Protein AF-A0A532EGC8-F1 (afdb_monomer)

Solvent-accessible surface area (backbone atoms only — not comparable to full-atom values): 3760 Å² total; per-residue (Å²): 85,80,75,76,84,64,91,57,98,48,72,64,41,50,52,54,36,51,53,56,44,64,80,43,51,89,54,49,47,72,62,63,36,50,61,65,51,53,74,71,34,68,66,58,46,52,54,52,52,48,53,51,53,50,24,61,75,69,71,70,61,126

Secondary structure (DSSP, 8-state):
-------S-SHHHHHHHHHHHHHTGGG--HHHHHHHHHTT-HHHHHHHHHHHHHHHHHT---

Sequence (62 aa):
ATGVFFFTQSVESVVEAMESFERRRTEFDPHAIRDHVAAFDRRLFKERMKAFAMGALTGTAS

Radius of gyration: 18.4 Å; Cα contacts (8 Å, |Δi|>4): 29; chains: 1; bounding box: 38×22×46 Å

pLDDT: mean 94.11, std 7.42, range [59.28, 98.12]

Foldseek 3Di:
DLAFDFDDPDPVSVVVRVVVCVVCVVVDDPVVNCVVCVCVDPVNVVVVVVVVVVCVVVVNDD

Structure (mmCIF, N/CA/C/O backbone):
data_AF-A0A532EGC8-F1
#
_entry.id   AF-A0A532EGC8-F1
#
loop_
_atom_site.group_PDB
_atom_site.id
_atom_site.type_symbol
_atom_site.label_atom_id
_atom_site.label_alt_id
_atom_site.label_comp_id
_atom_site.label_asym_id
_atom_site.label_entity_id
_atom_site.label_seq_id
_atom_site.pdbx_PDB_ins_code
_atom_site.Cartn_x
_atom_site.Cartn_y
_atom_site.Cartn_z
_atom_site.occupancy
_atom_site.B_iso_or_equiv
_atom_site.auth_seq_id
_atom_site.auth_comp_id
_atom_site.auth_asym_id
_atom_site.auth_atom_id
_atom_site.pdbx_PDB_model_num
ATOM 1 N N . ALA A 1 1 ? -13.503 0.371 -0.442 1.00 88.06 1 ALA A N 1
ATOM 2 C CA . ALA A 1 1 ? -12.190 0.953 -0.078 1.00 88.06 1 ALA A CA 1
ATOM 3 C C . ALA A 1 1 ? -11.076 -0.062 -0.338 1.00 88.06 1 ALA A C 1
ATOM 5 O O . ALA A 1 1 ? -11.349 -1.253 -0.266 1.00 88.06 1 ALA A O 1
ATOM 6 N N . THR A 1 2 ? -9.850 0.377 -0.653 1.00 94.06 2 THR A N 1
ATOM 7 C CA . THR A 1 2 ? -8.696 -0.525 -0.889 1.00 94.06 2 THR A CA 1
ATOM 8 C C . THR A 1 2 ? -7.695 -0.569 0.269 1.00 94.06 2 THR A C 1
ATOM 10 O O . THR A 1 2 ? -6.782 -1.387 0.260 1.00 94.06 2 THR A O 1
ATOM 13 N N . GLY A 1 3 ? -7.883 0.274 1.287 1.00 94.06 3 GLY A N 1
ATOM 14 C CA . GLY A 1 3 ? -7.062 0.335 2.495 1.00 94.06 3 GLY A CA 1
ATOM 15 C C . GLY A 1 3 ? -7.568 1.403 3.468 1.00 94.06 3 GLY A C 1
ATOM 16 O O . GLY A 1 3 ? -8.472 2.175 3.136 1.00 94.06 3 GLY A O 1
ATOM 17 N N . VAL A 1 4 ? -6.974 1.447 4.662 1.00 95.81 4 VAL A N 1
ATOM 18 C CA . VAL A 1 4 ? -7.116 2.545 5.631 1.00 95.81 4 VAL A CA 1
ATOM 19 C C . VAL A 1 4 ? -5.733 3.144 5.846 1.00 95.81 4 VAL A C 1
ATOM 21 O O . VAL A 1 4 ? -4.796 2.425 6.183 1.00 95.81 4 VAL A O 1
ATOM 24 N N . PHE A 1 5 ? -5.599 4.448 5.622 1.00 94.94 5 PHE A N 1
ATOM 25 C CA . PHE A 1 5 ? -4.357 5.163 5.895 1.00 94.94 5 PHE A CA 1
ATOM 26 C C . PHE A 1 5 ? -4.298 5.582 7.364 1.00 94.94 5 PHE A C 1
ATOM 28 O O . PHE A 1 5 ? -5.306 6.003 7.930 1.00 94.94 5 PHE A O 1
ATOM 35 N N . PHE A 1 6 ? -3.103 5.522 7.943 1.00 95.19 6 PHE A N 1
ATOM 36 C CA . PHE A 1 6 ? -2.758 6.161 9.207 1.00 95.19 6 PHE A CA 1
ATOM 37 C C . PHE A 1 6 ? -1.480 6.966 8.979 1.00 95.19 6 PHE A C 1
ATOM 39 O O . PHE A 1 6 ? -0.523 6.470 8.385 1.00 95.19 6 PHE A O 1
ATOM 46 N N . PHE A 1 7 ? -1.493 8.237 9.367 1.00 91.56 7 PHE A N 1
ATOM 47 C CA . PHE A 1 7 ? -0.438 9.184 8.985 1.00 91.56 7 PHE A CA 1
ATOM 48 C C . PHE A 1 7 ? 0.596 9.394 10.090 1.00 91.56 7 PHE A C 1
ATOM 50 O O . PHE A 1 7 ? 1.748 9.720 9.809 1.00 91.56 7 PHE A O 1
ATOM 57 N N . THR A 1 8 ? 0.200 9.168 11.340 1.00 97.06 8 THR A N 1
ATOM 58 C CA . THR A 1 8 ? 1.076 9.273 12.504 1.00 97.06 8 THR A CA 1
ATOM 59 C C . THR A 1 8 ? 1.630 7.896 12.851 1.00 97.06 8 THR A C 1
ATOM 61 O O . THR A 1 8 ? 0.888 6.921 12.952 1.00 97.06 8 THR A O 1
ATOM 64 N N . GLN A 1 9 ? 2.945 7.808 13.052 1.00 96.38 9 GLN A N 1
ATOM 65 C CA . GLN A 1 9 ? 3.616 6.574 13.468 1.00 96.38 9 GLN A CA 1
ATOM 66 C C . GLN A 1 9 ? 3.534 6.406 14.992 1.00 96.38 9 GLN A C 1
ATOM 68 O O . GLN A 1 9 ? 4.534 6.539 15.694 1.00 96.38 9 GLN A O 1
ATOM 73 N N . SER A 1 10 ? 2.333 6.145 15.509 1.00 97.38 10 SER A N 1
ATOM 74 C CA . SER A 1 10 ? 2.106 5.833 16.924 1.00 97.38 10 SER A CA 1
ATOM 75 C C . SER A 1 10 ? 1.220 4.602 17.090 1.00 97.38 10 SER A C 1
ATOM 77 O O . SER A 1 10 ? 0.550 4.168 16.150 1.00 97.38 10 SER A O 1
ATOM 79 N N . VAL A 1 11 ? 1.221 4.034 18.297 1.00 98.06 11 VAL A N 1
ATOM 80 C CA . VAL A 1 11 ? 0.3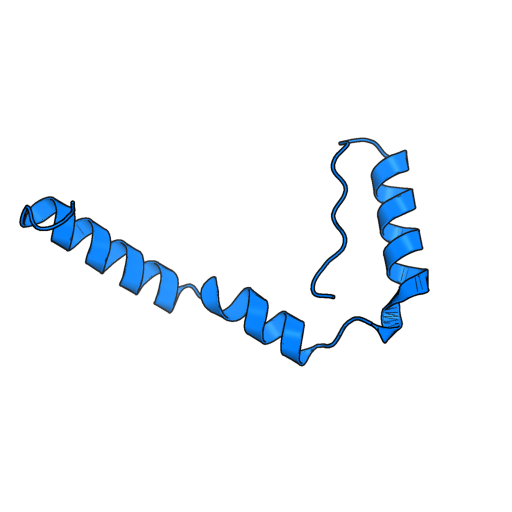76 2.882 18.640 1.00 98.06 11 VAL A CA 1
ATOM 81 C C . VAL A 1 11 ? -1.100 3.254 18.506 1.00 98.06 11 VAL A C 1
ATOM 83 O O . VAL A 1 11 ? -1.872 2.512 17.908 1.00 98.06 11 VAL A O 1
ATOM 86 N N . GLU A 1 12 ? -1.474 4.431 18.997 1.00 98.06 12 GLU A N 1
ATOM 87 C CA . GLU A 1 12 ? -2.844 4.943 19.006 1.00 98.06 12 GLU A CA 1
ATOM 88 C C . GLU A 1 12 ? -3.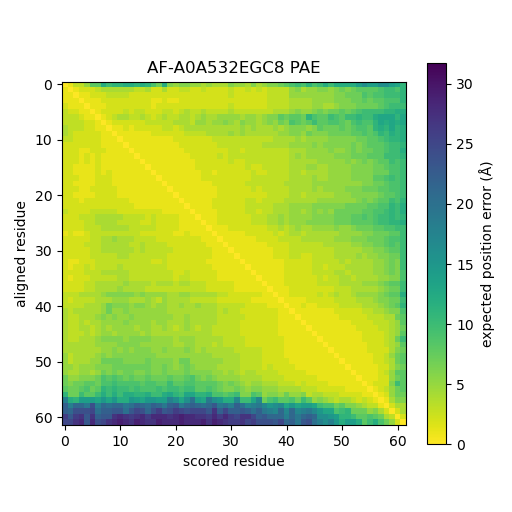388 5.078 17.583 1.00 98.06 12 GLU A C 1
ATOM 90 O O . GLU A 1 12 ? -4.477 4.595 17.290 1.00 98.06 12 GLU A O 1
ATOM 95 N N . SER A 1 13 ? -2.603 5.643 16.662 1.00 97.81 13 SER A N 1
ATOM 96 C CA . SER A 1 13 ? -3.028 5.790 15.266 1.00 97.81 13 SER A CA 1
ATOM 97 C C . SER A 1 13 ? -3.195 4.457 14.537 1.00 97.81 13 SER A C 1
ATOM 99 O O . SER A 1 13 ? -4.045 4.347 13.652 1.00 97.81 13 SER A O 1
ATOM 101 N N . VAL A 1 14 ? -2.430 3.426 14.907 1.00 97.31 14 VAL A N 1
ATOM 102 C CA . VAL A 1 14 ? -2.643 2.069 14.382 1.00 97.31 14 VAL A CA 1
ATOM 103 C C . VAL A 1 14 ? -3.934 1.473 14.945 1.00 97.31 14 VAL A C 1
ATOM 105 O O . VAL A 1 14 ? -4.721 0.924 14.174 1.00 97.31 14 VAL A O 1
ATOM 108 N N . VAL A 1 15 ? -4.190 1.624 16.250 1.00 98.12 15 VAL A N 1
ATOM 109 C CA . VAL A 1 15 ? -5.440 1.170 16.888 1.00 98.12 15 VAL A CA 1
ATOM 110 C C . VAL A 1 15 ? -6.655 1.825 16.224 1.00 98.12 15 VAL A C 1
ATOM 112 O O . VAL A 1 15 ? -7.559 1.123 15.774 1.00 98.12 15 VAL A O 1
ATOM 115 N N . GLU A 1 16 ? -6.647 3.147 16.053 1.00 97.88 16 GLU A N 1
ATOM 116 C CA . GLU A 1 16 ? -7.731 3.885 15.390 1.00 97.88 16 GLU A CA 1
ATOM 117 C C . GLU A 1 16 ? -7.971 3.410 13.948 1.00 97.88 16 GLU A C 1
ATOM 119 O O . GLU A 1 16 ? -9.119 3.266 13.508 1.00 97.88 16 GLU A O 1
ATOM 124 N N . ALA A 1 17 ? -6.899 3.135 13.199 1.00 97.69 17 ALA A N 1
ATOM 125 C CA . ALA A 1 17 ? -7.000 2.616 11.840 1.00 97.69 17 ALA A CA 1
ATOM 126 C C . ALA A 1 17 ? -7.604 1.206 11.800 1.00 97.69 17 ALA A C 1
ATOM 128 O O . ALA A 1 17 ? -8.435 0.930 10.929 1.00 97.69 17 ALA A O 1
ATOM 129 N N . MET A 1 18 ? -7.238 0.340 12.751 1.00 97.75 18 MET A N 1
ATOM 130 C CA . MET A 1 18 ? -7.807 -1.002 12.889 1.00 97.75 18 MET A CA 1
ATOM 131 C C . MET A 1 18 ? -9.301 -0.942 13.205 1.00 97.75 18 MET A C 1
ATOM 133 O O . MET A 1 18 ? -10.101 -1.547 12.493 1.00 97.75 18 MET A O 1
ATOM 137 N N . GLU A 1 19 ? -9.710 -0.147 14.191 1.00 98.06 19 GLU A N 1
ATOM 138 C CA . GLU A 1 19 ? -11.129 0.002 14.522 1.00 98.06 19 GLU A CA 1
ATOM 139 C C . GLU A 1 19 ? -11.936 0.594 13.352 1.00 98.06 19 GLU A C 1
ATOM 141 O O . GLU A 1 19 ? -13.067 0.188 13.071 1.00 98.06 19 GLU A O 1
ATOM 146 N N . SER A 1 20 ? -11.355 1.561 12.637 1.00 97.06 20 SER A N 1
ATOM 147 C CA . SER A 1 20 ? -11.951 2.158 11.440 1.00 97.06 20 SER A CA 1
ATOM 148 C C . SER A 1 20 ? -12.118 1.147 10.303 1.00 97.06 20 SER A C 1
ATOM 150 O O . SER A 1 20 ? -13.109 1.213 9.568 1.00 97.06 20 SER A O 1
ATOM 152 N N . PHE A 1 21 ? -11.171 0.218 10.153 1.00 97.00 21 PHE A N 1
ATOM 153 C CA . PHE A 1 21 ? -11.282 -0.907 9.230 1.00 97.00 21 PHE A CA 1
ATOM 154 C C . PHE A 1 21 ? -12.413 -1.8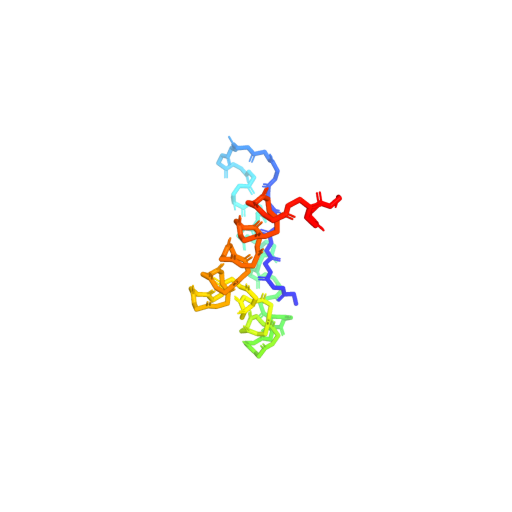52 9.650 1.00 97.00 21 PHE A C 1
ATOM 156 O O . PHE A 1 21 ? -13.286 -2.145 8.835 1.00 97.00 21 PHE A O 1
ATOM 163 N N . GLU A 1 22 ? -12.452 -2.276 10.914 1.00 97.50 22 GLU A N 1
ATOM 164 C CA . GLU A 1 22 ? -13.447 -3.232 11.413 1.00 97.50 22 GLU A CA 1
ATOM 165 C C . GLU A 1 22 ? -14.883 -2.720 11.258 1.00 97.50 22 GLU A C 1
ATOM 167 O O . GLU A 1 22 ? -15.745 -3.447 10.754 1.00 97.50 22 GLU A O 1
ATOM 172 N N . ARG A 1 23 ? -15.130 -1.445 11.597 1.00 97.62 23 ARG A N 1
ATOM 173 C CA . ARG A 1 23 ? -16.444 -0.796 11.427 1.00 97.62 23 ARG A CA 1
ATOM 174 C C . ARG A 1 23 ? -16.919 -0.767 9.974 1.00 97.62 23 ARG A C 1
ATOM 176 O O . ARG A 1 23 ? -18.120 -0.784 9.727 1.00 97.62 23 ARG A O 1
ATOM 183 N N . ARG A 1 24 ? -15.988 -0.725 9.021 1.00 96.50 24 ARG A N 1
ATOM 184 C CA . ARG A 1 24 ? -16.253 -0.569 7.583 1.00 96.50 24 ARG A CA 1
ATOM 185 C C . ARG A 1 24 ? -15.906 -1.813 6.778 1.00 96.50 24 ARG A C 1
ATOM 187 O O . ARG A 1 24 ? -15.800 -1.743 5.557 1.00 96.50 24 ARG A O 1
ATOM 194 N N . ARG A 1 25 ? -15.724 -2.969 7.425 1.00 94.69 25 ARG A N 1
ATOM 195 C CA . ARG A 1 25 ? -15.207 -4.189 6.777 1.00 94.69 25 ARG A CA 1
ATOM 196 C C . ARG A 1 25 ? -15.987 -4.588 5.518 1.00 94.69 25 ARG A C 1
ATOM 198 O O . ARG A 1 25 ? -15.414 -5.120 4.578 1.00 94.69 25 ARG A O 1
ATOM 205 N N . THR A 1 26 ? -17.294 -4.322 5.494 1.00 96.50 26 THR A N 1
ATOM 206 C CA . THR A 1 26 ? -18.196 -4.652 4.380 1.00 96.50 26 THR A CA 1
ATOM 207 C C . THR A 1 26 ? -18.025 -3.738 3.167 1.00 96.50 26 THR A C 1
ATOM 209 O O . THR A 1 26 ? -18.535 -4.049 2.099 1.00 96.50 26 THR A O 1
ATOM 212 N N . GLU A 1 27 ? -17.308 -2.622 3.307 1.00 96.38 27 GLU A N 1
ATOM 213 C CA . GLU A 1 27 ? -16.997 -1.680 2.225 1.00 96.38 27 GLU A CA 1
ATOM 214 C C . GLU A 1 27 ? -15.750 -2.091 1.418 1.00 96.38 27 GLU A C 1
ATOM 216 O O . GLU A 1 27 ? -15.393 -1.437 0.431 1.00 96.38 27 GLU A O 1
ATOM 221 N N . PHE A 1 28 ? -15.038 -3.135 1.846 1.00 96.25 28 PHE A N 1
ATOM 222 C CA . PHE A 1 28 ? -13.859 -3.657 1.161 1.00 96.25 28 PHE A CA 1
ATOM 223 C C . PHE A 1 28 ? -14.280 -4.725 0.154 1.00 96.25 28 PHE A C 1
ATOM 225 O O . PHE A 1 28 ? -14.636 -5.839 0.528 1.00 96.25 28 PHE A O 1
ATOM 232 N N . ASP A 1 29 ? -14.215 -4.380 -1.133 1.00 96.06 29 ASP A N 1
ATOM 233 C CA . ASP A 1 29 ? -14.439 -5.324 -2.225 1.00 96.06 29 ASP A CA 1
ATOM 234 C C . ASP A 1 29 ? -13.115 -6.010 -2.617 1.00 96.06 29 ASP A C 1
ATOM 236 O O . ASP A 1 29 ? -12.174 -5.330 -3.049 1.00 96.06 29 ASP A O 1
ATOM 240 N N . PRO A 1 30 ? -13.024 -7.350 -2.512 1.00 95.06 30 PRO A N 1
ATOM 241 C CA . PRO A 1 30 ? -11.846 -8.099 -2.929 1.00 95.06 30 PRO A CA 1
ATOM 242 C C . PRO A 1 30 ? -11.437 -7.878 -4.389 1.00 95.06 30 PRO A C 1
ATOM 244 O O . PRO A 1 30 ? -10.244 -7.962 -4.681 1.00 95.06 30 PRO A O 1
ATOM 247 N N . HIS A 1 31 ? -12.375 -7.623 -5.307 1.00 96.25 31 HIS A N 1
ATOM 248 C CA . HIS A 1 31 ? -12.041 -7.402 -6.719 1.00 96.25 31 HIS A CA 1
ATOM 249 C C . HIS A 1 31 ? -11.393 -6.034 -6.913 1.00 96.25 31 HIS A C 1
ATOM 251 O O . HIS A 1 31 ? -10.277 -5.967 -7.421 1.00 96.25 31 HIS A O 1
ATOM 257 N N . ALA A 1 32 ? -12.000 -4.972 -6.376 1.00 95.56 32 ALA A N 1
ATOM 258 C CA . ALA A 1 32 ? -11.407 -3.636 -6.393 1.00 95.56 32 ALA A CA 1
ATOM 259 C C . ALA A 1 32 ? -9.997 -3.590 -5.768 1.00 95.56 32 ALA A C 1
ATOM 261 O O . ALA A 1 32 ? -9.119 -2.885 -6.267 1.00 95.56 32 ALA A O 1
ATOM 262 N N . ILE A 1 33 ? -9.749 -4.354 -4.695 1.00 96.56 33 ILE A N 1
ATOM 263 C CA . ILE A 1 33 ? -8.410 -4.464 -4.089 1.00 96.56 33 ILE A CA 1
ATOM 264 C C . ILE A 1 33 ? -7.421 -5.118 -5.061 1.00 96.56 33 ILE A C 1
ATOM 266 O O . ILE A 1 33 ? -6.315 -4.604 -5.231 1.00 96.56 33 ILE A O 1
ATOM 270 N N . ARG A 1 34 ? -7.803 -6.227 -5.712 1.00 96.06 34 ARG A N 1
ATOM 271 C CA . ARG A 1 34 ? -6.951 -6.912 -6.703 1.00 96.06 34 ARG A CA 1
ATOM 272 C C . ARG A 1 34 ? -6.628 -6.007 -7.887 1.00 96.06 34 ARG A C 1
ATOM 274 O O . ARG A 1 34 ? -5.464 -5.923 -8.271 1.00 96.06 34 ARG A O 1
ATOM 281 N N . ASP A 1 35 ? -7.623 -5.306 -8.417 1.00 95.56 35 ASP A N 1
ATOM 282 C CA . ASP A 1 35 ? -7.449 -4.401 -9.555 1.00 95.56 35 ASP A CA 1
ATOM 283 C C . ASP A 1 35 ? -6.519 -3.235 -9.204 1.00 95.56 35 ASP A C 1
ATOM 285 O O . ASP A 1 35 ? -5.635 -2.878 -9.984 1.00 95.56 35 ASP A O 1
ATOM 289 N N . HIS A 1 36 ? -6.647 -2.688 -7.991 1.00 95.12 36 HIS A N 1
ATOM 290 C CA . HIS A 1 36 ? -5.776 -1.621 -7.503 1.00 95.12 36 HIS A CA 1
ATOM 291 C C . HIS A 1 36 ? -4.305 -2.052 -7.427 1.00 95.12 36 HIS A C 1
ATOM 293 O O . HIS A 1 36 ? -3.416 -1.309 -7.847 1.00 95.12 36 HIS A O 1
ATOM 299 N N . VAL A 1 37 ? -4.031 -3.261 -6.924 1.00 95.38 37 VAL A N 1
ATOM 300 C CA . VAL A 1 37 ? -2.651 -3.752 -6.788 1.00 95.38 37 VAL A CA 1
ATOM 301 C C . VAL A 1 37 ? -2.075 -4.323 -8.086 1.00 95.38 37 VAL A C 1
ATOM 303 O O . VAL A 1 37 ? -0.858 -4.467 -8.190 1.00 95.38 37 VAL A O 1
ATOM 306 N N . ALA A 1 38 ? -2.898 -4.602 -9.104 1.00 95.38 38 ALA A N 1
ATOM 307 C CA . ALA A 1 38 ? -2.451 -5.191 -10.370 1.00 95.38 38 ALA A CA 1
ATOM 308 C C . ALA A 1 38 ? -1.388 -4.337 -11.088 1.00 95.38 38 ALA A C 1
ATOM 310 O O . ALA A 1 38 ? -0.485 -4.867 -11.736 1.00 95.38 38 ALA A O 1
ATOM 311 N N . ALA A 1 39 ? -1.439 -3.011 -10.927 1.00 91.19 39 ALA A N 1
ATOM 312 C CA . ALA A 1 39 ? -0.447 -2.096 -11.490 1.00 91.19 39 ALA A CA 1
ATOM 313 C C . ALA A 1 39 ? 0.966 -2.251 -10.884 1.00 91.19 39 ALA A C 1
ATOM 315 O O . ALA A 1 39 ? 1.945 -1.827 -11.503 1.00 91.19 39 ALA A O 1
ATOM 316 N N . PHE A 1 40 ? 1.070 -2.852 -9.695 1.00 94.44 40 PHE A N 1
ATOM 317 C CA . PHE A 1 40 ? 2.326 -3.136 -8.995 1.00 94.44 40 PHE A CA 1
ATOM 318 C C . PHE A 1 40 ? 2.893 -4.521 -9.341 1.00 94.44 40 PHE A C 1
ATOM 320 O O . PHE A 1 40 ? 3.887 -4.948 -8.752 1.00 94.44 40 PHE A O 1
ATOM 327 N N . ASP A 1 41 ? 2.285 -5.232 -10.297 1.00 96.69 41 ASP A N 1
ATOM 328 C CA . ASP A 1 41 ? 2.788 -6.515 -10.772 1.00 96.69 41 ASP A CA 1
ATOM 329 C C . ASP A 1 41 ? 4.246 -6.419 -11.258 1.00 96.69 41 ASP A C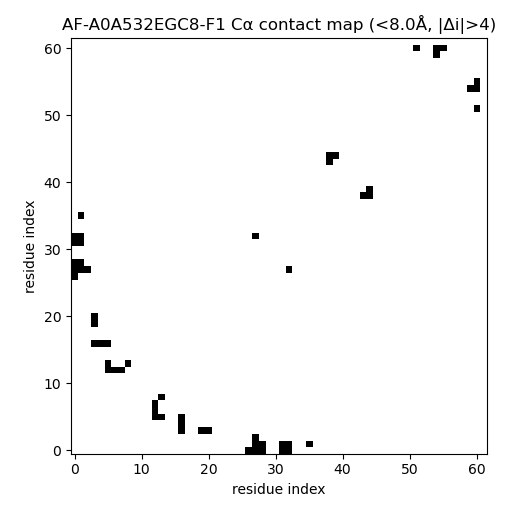 1
ATOM 331 O O . ASP A 1 41 ? 4.668 -5.476 -11.936 1.00 96.69 41 ASP A O 1
ATOM 335 N N . ARG A 1 42 ? 5.033 -7.450 -10.936 1.00 96.94 42 ARG A N 1
ATOM 336 C CA . ARG A 1 42 ? 6.469 -7.493 -11.226 1.00 96.94 42 ARG A CA 1
ATOM 337 C C . ARG A 1 42 ? 6.768 -7.446 -12.724 1.00 96.94 42 ARG A C 1
ATOM 339 O O . ARG A 1 42 ? 7.782 -6.864 -13.112 1.00 96.94 42 ARG A O 1
ATOM 346 N N . ARG A 1 43 ? 5.960 -8.102 -13.565 1.00 97.38 43 ARG A N 1
ATOM 347 C CA . ARG A 1 43 ? 6.163 -8.095 -15.021 1.00 97.38 43 ARG A CA 1
ATOM 348 C C . ARG A 1 43 ? 5.922 -6.686 -15.551 1.00 97.38 43 ARG A C 1
ATOM 350 O O . ARG A 1 43 ? 6.794 -6.160 -16.237 1.00 97.38 43 ARG A O 1
ATOM 357 N N . LEU A 1 44 ? 4.822 -6.057 -15.144 1.00 96.06 44 LEU A N 1
ATOM 358 C CA . LEU A 1 44 ? 4.492 -4.686 -15.531 1.00 96.06 44 LEU A CA 1
ATOM 359 C C . LEU A 1 44 ? 5.549 -3.674 -15.061 1.00 96.06 44 LEU A C 1
ATOM 361 O O . LEU A 1 44 ? 5.952 -2.799 -15.828 1.00 96.06 44 LEU A O 1
ATOM 365 N N . PHE A 1 45 ? 6.061 -3.824 -13.836 1.00 96.00 45 PHE A N 1
ATOM 366 C CA . PHE A 1 45 ? 7.178 -3.018 -13.340 1.00 96.00 45 PHE A CA 1
ATOM 367 C C . PHE A 1 45 ? 8.417 -3.154 -14.236 1.00 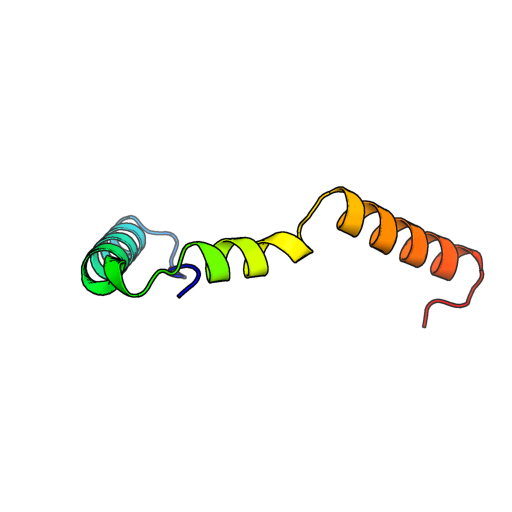96.00 45 PHE A C 1
ATOM 369 O O . PHE A 1 45 ? 8.976 -2.151 -14.674 1.00 96.00 45 PHE A O 1
ATOM 376 N N . LYS A 1 46 ? 8.832 -4.387 -14.557 1.00 97.25 46 LYS A N 1
ATOM 377 C CA . LYS A 1 46 ? 10.001 -4.636 -15.416 1.00 97.25 46 LYS A CA 1
ATOM 378 C C . LYS A 1 46 ? 9.818 -4.082 -16.829 1.00 97.25 46 LYS A C 1
ATOM 380 O O . LYS A 1 46 ? 10.763 -3.519 -17.374 1.00 97.25 46 LYS A O 1
ATOM 385 N N . GLU A 1 47 ? 8.629 -4.224 -17.410 1.00 97.12 47 GLU A N 1
ATOM 386 C CA . GLU A 1 47 ? 8.292 -3.670 -18.727 1.00 97.12 47 GLU A CA 1
ATOM 387 C C . GLU A 1 47 ? 8.425 -2.139 -18.733 1.00 97.12 47 GLU A C 1
ATOM 389 O O . GLU A 1 47 ? 9.134 -1.587 -19.577 1.00 97.12 47 GLU A O 1
ATOM 394 N N . ARG A 1 48 ? 7.834 -1.459 -17.741 1.00 95.88 48 ARG A N 1
ATOM 395 C CA . ARG A 1 48 ? 7.913 0.005 -17.586 1.00 95.88 48 ARG A CA 1
ATOM 396 C C . ARG A 1 48 ? 9.341 0.489 -17.339 1.00 95.88 48 ARG A C 1
ATOM 398 O O . ARG A 1 48 ? 9.786 1.424 -17.996 1.00 95.88 48 ARG A O 1
ATOM 405 N N . MET A 1 49 ? 10.082 -0.175 -16.450 1.00 96.12 49 MET A N 1
ATOM 406 C CA . MET A 1 49 ? 11.480 0.165 -16.161 1.00 96.12 49 MET A CA 1
ATOM 407 C C . MET A 1 49 ? 12.388 -0.030 -17.373 1.00 96.12 49 MET A C 1
ATOM 409 O O . MET A 1 49 ? 13.271 0.789 -17.615 1.00 96.12 49 MET A O 1
ATOM 413 N N . LYS A 1 50 ? 12.166 -1.087 -18.163 1.00 96.56 50 LYS A N 1
ATOM 414 C CA . LYS A 1 50 ? 12.901 -1.304 -19.411 1.00 96.56 50 LYS A CA 1
ATOM 415 C C . LYS A 1 50 ? 12.608 -0.194 -20.416 1.00 96.56 50 LYS A C 1
ATOM 417 O O . LYS A 1 50 ? 13.547 0.337 -20.999 1.00 96.56 50 LYS A O 1
ATOM 422 N N . ALA A 1 51 ? 11.337 0.154 -20.614 1.00 96.06 51 ALA A N 1
ATOM 423 C CA . ALA A 1 51 ? 10.952 1.240 -21.5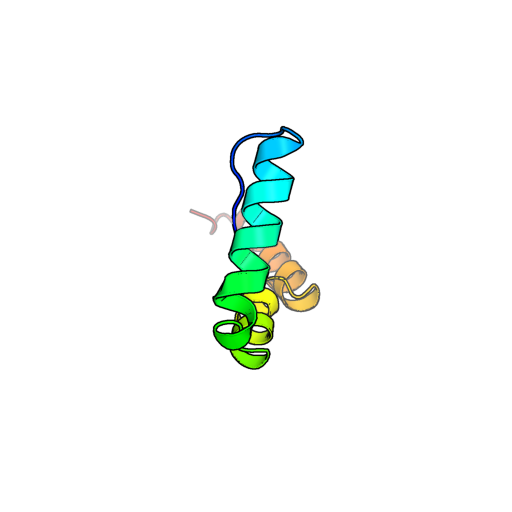14 1.00 96.06 51 ALA A CA 1
ATOM 424 C C . ALA A 1 51 ? 11.589 2.572 -21.086 1.00 96.06 51 ALA A C 1
ATOM 426 O O . ALA A 1 51 ? 12.172 3.265 -21.915 1.00 96.06 51 ALA A O 1
ATOM 427 N N . PHE A 1 52 ? 11.566 2.868 -19.785 1.00 96.06 52 PHE A N 1
ATOM 428 C CA . PHE A 1 52 ? 12.225 4.036 -19.207 1.00 96.06 52 PHE A CA 1
ATOM 429 C C . PHE A 1 52 ? 13.740 4.044 -19.469 1.00 96.06 52 PHE A C 1
ATOM 431 O O . PHE A 1 52 ? 14.265 5.009 -20.020 1.00 96.06 52 PHE A O 1
ATOM 438 N N . ALA A 1 53 ? 14.443 2.951 -19.147 1.00 96.38 53 ALA A N 1
ATOM 439 C CA . ALA A 1 53 ? 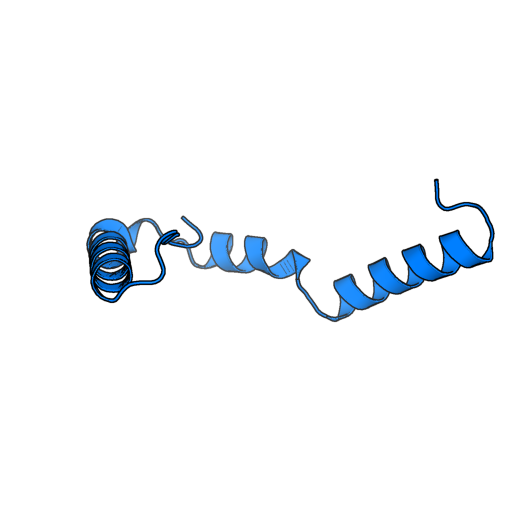15.885 2.839 -19.367 1.00 96.38 53 ALA A CA 1
ATOM 440 C C . ALA A 1 53 ? 16.261 2.965 -20.854 1.00 96.38 53 ALA A C 1
ATOM 442 O O . ALA A 1 53 ? 17.228 3.643 -21.192 1.00 96.38 53 ALA A O 1
ATOM 443 N N . MET A 1 54 ? 15.480 2.360 -21.754 1.00 96.19 54 MET A N 1
ATOM 444 C CA . MET A 1 54 ? 15.688 2.488 -23.199 1.00 96.19 54 MET A CA 1
ATOM 445 C C . MET A 1 54 ? 15.467 3.921 -23.688 1.00 96.19 54 MET A C 1
ATOM 447 O O . MET A 1 54 ? 16.257 4.407 -24.496 1.00 96.19 54 MET A O 1
ATOM 451 N N . GLY A 1 55 ? 14.440 4.614 -23.189 1.00 94.75 55 GLY A N 1
ATOM 452 C CA . GLY A 1 55 ? 14.203 6.022 -23.511 1.00 94.75 55 GLY A CA 1
ATOM 453 C C . GLY A 1 55 ? 15.359 6.923 -23.074 1.00 94.75 55 GLY A C 1
ATOM 454 O O . GLY A 1 55 ? 15.775 7.799 -23.828 1.00 94.75 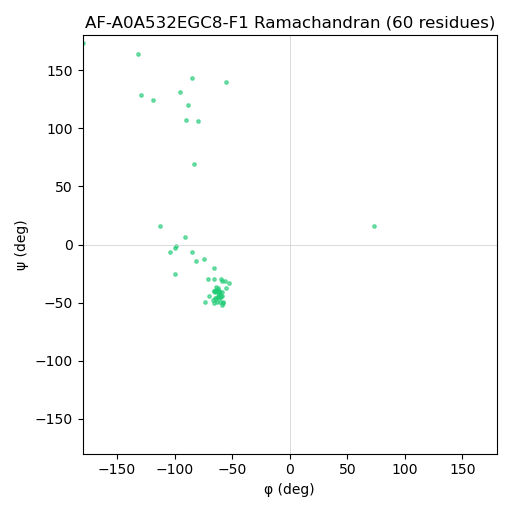55 GLY A O 1
ATOM 455 N N . ALA A 1 56 ? 15.940 6.658 -21.901 1.00 94.12 56 ALA A N 1
ATOM 456 C CA . ALA A 1 56 ? 17.114 7.381 -21.416 1.00 94.12 56 ALA A CA 1
ATOM 457 C C . ALA A 1 56 ? 18.362 7.130 -22.283 1.00 94.12 56 ALA A C 1
ATOM 459 O O . ALA A 1 56 ? 19.101 8.062 -22.582 1.00 94.12 56 ALA A O 1
ATOM 460 N N . LEU A 1 57 ? 18.582 5.889 -22.734 1.00 93.44 57 LEU A N 1
ATOM 461 C CA . LEU A 1 57 ? 19.720 5.531 -23.593 1.00 93.44 57 LEU A CA 1
ATOM 462 C C . LEU A 1 57 ? 19.600 6.072 -25.025 1.00 93.44 57 LEU A C 1
ATOM 464 O O . LEU A 1 57 ? 20.613 6.308 -25.676 1.00 93.44 57 LEU A O 1
ATOM 468 N N . THR A 1 58 ? 18.376 6.240 -25.529 1.00 92.62 58 THR A N 1
ATOM 469 C CA . THR A 1 58 ? 18.105 6.671 -26.913 1.00 92.62 58 THR A CA 1
ATOM 470 C C . THR A 1 58 ? 17.802 8.166 -27.041 1.00 92.62 58 THR A C 1
ATOM 472 O O . THR A 1 58 ? 17.610 8.653 -28.152 1.00 92.62 58 THR A O 1
ATOM 475 N N . GLY A 1 59 ? 17.783 8.906 -25.926 1.00 79.69 59 GLY A N 1
ATOM 476 C CA . GLY A 1 59 ? 17.508 10.346 -25.906 1.00 79.69 59 GLY A CA 1
ATOM 477 C C . GLY A 1 59 ? 16.039 10.711 -26.147 1.00 79.69 59 GLY A C 1
ATOM 478 O O . GLY A 1 59 ? 15.743 11.863 -26.445 1.00 79.69 59 GLY A O 1
ATOM 479 N N . THR A 1 60 ? 15.115 9.751 -26.034 1.00 72.19 60 THR A N 1
ATOM 480 C CA . THR A 1 60 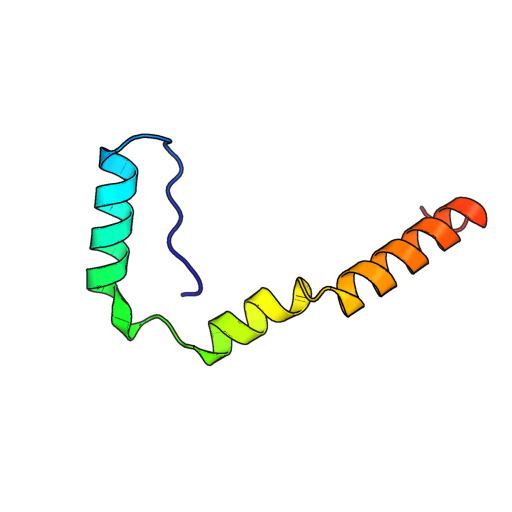? 13.672 9.970 -26.236 1.00 72.19 60 THR A CA 1
ATOM 481 C C . THR A 1 60 ? 12.889 10.119 -24.929 1.00 72.19 60 THR A C 1
ATOM 483 O O . THR A 1 60 ? 11.680 10.327 -24.971 1.00 72.19 60 THR A O 1
ATOM 486 N N . ALA A 1 61 ? 13.535 9.975 -23.768 1.00 60.53 61 ALA A N 1
ATOM 487 C CA . ALA A 1 61 ? 12.925 10.295 -22.481 1.00 60.53 61 ALA A CA 1
ATOM 488 C C . ALA A 1 61 ? 12.983 11.817 -22.259 1.00 60.53 61 ALA A C 1
ATOM 490 O O . ALA A 1 61 ? 14.061 12.360 -22.027 1.00 60.53 61 ALA A O 1
ATOM 491 N N . SER A 1 62 ? 11.837 12.494 -22.381 1.00 59.28 62 SER A N 1
ATOM 492 C CA . SER A 1 62 ? 11.624 13.875 -21.914 1.00 59.28 62 SER A CA 1
ATOM 493 C C . SER A 1 62 ? 10.877 13.874 -20.589 1.00 59.28 62 SER A C 1
ATOM 495 O O . SER A 1 62 ? 9.992 13.001 -20.432 1.00 59.28 62 SER A O 1
#

Mean predicted aligned error: 4.9 Å